Protein AF-A0A519RW90-F1 (afdb_monomer_lite)

Radius of gyration: 11.14 Å; chains: 1; bounding box: 18×19×33 Å

Secondary structure (DSSP, 8-state):
-GGG-TTHHHHHHHHHTS---HHHHHHHTT-S-HHHHHHHHHHHHHHHHHHHH--

Structure (mmCIF, N/CA/C/O backbone):
data_AF-A0A519RW90-F1
#
_entry.id   AF-A0A519RW90-F1
#
loop_
_atom_site.group_PDB
_atom_site.id
_atom_site.type_symbol
_atom_site.label_atom_id
_atom_site.label_alt_id
_atom_site.label_comp_id
_atom_site.label_asym_id
_atom_site.label_entity_id
_atom_site.label_seq_id
_atom_site.pdbx_PDB_ins_code
_atom_site.Cartn_x
_atom_site.Cartn_y
_atom_site.Cartn_z
_atom_site.occupancy
_atom_site.B_iso_or_equiv
_atom_site.auth_seq_id
_atom_site.auth_comp_id
_atom_site.auth_asym_id
_atom_site.auth_atom_id
_atom_site.pdbx_PDB_model_num
ATOM 1 N N . LEU A 1 1 ? -8.450 2.479 -10.280 1.00 68.44 1 LEU A N 1
ATOM 2 C CA . LEU A 1 1 ? -7.602 1.629 -9.405 1.00 68.44 1 LEU A CA 1
ATOM 3 C C . LEU A 1 1 ? -7.551 0.168 -9.848 1.00 68.44 1 LEU A C 1
ATOM 5 O O . LEU A 1 1 ? -6.615 -0.516 -9.461 1.00 68.44 1 LEU A O 1
ATOM 9 N N . ASP A 1 2 ? -8.493 -0.305 -10.670 1.00 76.75 2 ASP A N 1
ATOM 10 C CA . ASP A 1 2 ? -8.544 -1.709 -11.103 1.00 76.75 2 ASP A CA 1
ATOM 11 C C . ASP A 1 2 ? -7.276 -2.210 -11.805 1.00 76.75 2 ASP A C 1
ATOM 13 O O . ASP A 1 2 ? -6.811 -3.310 -11.530 1.00 76.75 2 ASP A O 1
ATOM 17 N N . HIS A 1 3 ? -6.619 -1.357 -12.594 1.00 81.81 3 HIS A N 1
ATOM 18 C CA . HIS A 1 3 ? -5.359 -1.700 -13.265 1.00 81.81 3 HIS A CA 1
ATOM 19 C C . HIS A 1 3 ? -4.157 -1.898 -12.319 1.00 81.81 3 HIS A C 1
ATOM 21 O O . HIS A 1 3 ? -3.110 -2.382 -12.749 1.00 81.81 3 HIS A O 1
ATOM 27 N N . LEU A 1 4 ? -4.268 -1.513 -11.040 1.00 86.81 4 LEU A N 1
ATOM 28 C CA . LEU A 1 4 ? -3.166 -1.620 -10.079 1.00 86.81 4 LEU A CA 1
ATOM 29 C C . LEU A 1 4 ? -2.960 -3.064 -9.584 1.00 86.81 4 LEU A C 1
ATOM 31 O O . LEU A 1 4 ? -1.824 -3.445 -9.290 1.00 86.81 4 LEU A O 1
ATOM 35 N N . GLY A 1 5 ? -4.037 -3.858 -9.544 1.00 90.12 5 GLY A N 1
ATOM 36 C CA . GLY A 1 5 ? -4.054 -5.230 -9.030 1.00 90.12 5 GLY A CA 1
ATOM 37 C C . GLY A 1 5 ? -3.837 -5.341 -7.515 1.00 90.12 5 GLY A C 1
ATOM 38 O O . GLY A 1 5 ? -3.437 -4.386 -6.845 1.00 90.12 5 GLY A O 1
ATOM 39 N N . GLU A 1 6 ? -4.082 -6.532 -6.972 1.00 91.50 6 GLU A N 1
ATOM 40 C CA . GLU A 1 6 ? -3.813 -6.860 -5.568 1.00 91.50 6 GLU A CA 1
ATOM 41 C C . GLU A 1 6 ? -2.348 -7.275 -5.359 1.00 91.50 6 GLU A C 1
ATOM 43 O O . GLU A 1 6 ? -1.730 -7.827 -6.274 1.00 91.50 6 GLU A O 1
ATOM 48 N N . PRO A 1 7 ? -1.748 -6.999 -4.185 1.00 90.75 7 PRO A N 1
ATOM 49 C CA . PRO A 1 7 ? -2.321 -6.341 -2.995 1.00 90.75 7 PRO A CA 1
ATOM 50 C C . PRO A 1 7 ? -2.319 -4.797 -3.054 1.00 90.75 7 PRO A C 1
ATOM 52 O O . PRO A 1 7 ? -2.682 -4.117 -2.096 1.00 90.75 7 PRO A O 1
ATOM 55 N N . CYS A 1 8 ? -1.856 -4.210 -4.159 1.00 93.88 8 CYS A N 1
ATOM 56 C CA . CYS A 1 8 ? -1.611 -2.775 -4.243 1.00 93.88 8 CYS A CA 1
ATOM 57 C C . CYS A 1 8 ? -2.872 -1.912 -4.250 1.00 93.88 8 CYS A C 1
ATOM 59 O O . CYS A 1 8 ? -2.850 -0.819 -3.680 1.00 93.88 8 CYS A O 1
ATOM 61 N N . LYS A 1 9 ? -3.954 -2.373 -4.883 1.00 94.31 9 LYS A N 1
ATOM 62 C CA . LYS A 1 9 ? -5.246 -1.681 -4.881 1.00 94.31 9 LYS A CA 1
ATOM 63 C C . LYS A 1 9 ? -5.767 -1.561 -3.451 1.00 94.31 9 LYS A C 1
ATOM 65 O O . LYS A 1 9 ? -5.984 -0.432 -3.012 1.00 94.31 9 LYS A O 1
ATOM 70 N N . THR A 1 10 ? -5.847 -2.663 -2.710 1.00 94.56 10 THR A N 1
ATOM 71 C CA . THR A 1 10 ? -6.308 -2.643 -1.315 1.00 94.56 10 THR A CA 1
ATOM 72 C C . THR A 1 10 ? -5.434 -1.765 -0.417 1.00 94.56 10 THR A C 1
ATOM 74 O O . THR A 1 10 ? -5.976 -0.917 0.279 1.00 94.56 10 THR A O 1
ATOM 77 N N . ILE A 1 11 ? -4.097 -1.844 -0.492 1.00 94.50 11 ILE A N 1
ATOM 78 C CA . ILE A 1 11 ? -3.208 -0.990 0.330 1.00 94.50 11 ILE A CA 1
ATOM 79 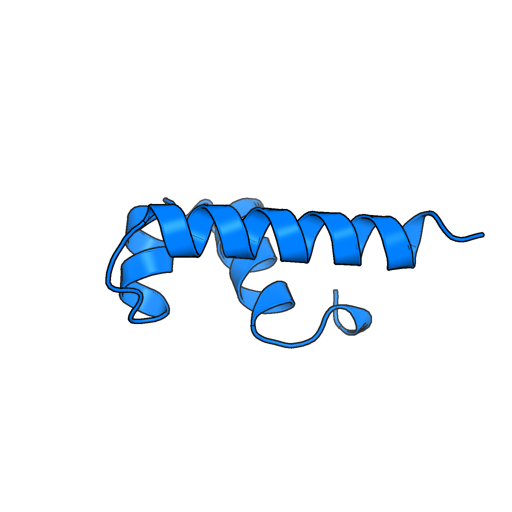C C . ILE A 1 11 ? -3.442 0.508 0.072 1.00 94.50 11 ILE A C 1
ATOM 81 O O . ILE A 1 11 ? -3.470 1.311 1.005 1.00 94.50 11 ILE A O 1
ATOM 85 N N . ILE A 1 12 ? -3.587 0.905 -1.196 1.00 93.69 12 ILE A N 1
ATOM 86 C CA . ILE A 1 12 ? -3.807 2.309 -1.565 1.00 93.69 12 ILE A CA 1
ATOM 87 C C . ILE A 1 12 ? -5.212 2.767 -1.148 1.00 93.69 12 ILE A C 1
ATOM 89 O O . ILE A 1 12 ? -5.350 3.886 -0.658 1.00 93.69 12 ILE A O 1
ATOM 93 N N . GLN A 1 13 ? -6.239 1.922 -1.293 1.00 94.50 13 GLN A N 1
ATOM 94 C CA . GLN A 1 13 ? -7.595 2.240 -0.830 1.00 94.50 13 GLN A CA 1
ATOM 95 C C . GLN A 1 13 ? -7.658 2.358 0.693 1.00 94.50 13 GLN A C 1
ATOM 97 O O . GLN A 1 13 ? -8.174 3.344 1.207 1.00 94.50 13 GLN A O 1
ATOM 102 N N . ASP A 1 14 ? -7.077 1.410 1.417 1.00 95.44 14 ASP A N 1
ATOM 103 C CA . ASP A 1 14 ? -7.071 1.422 2.875 1.00 95.44 14 ASP A CA 1
ATOM 104 C C . ASP A 1 14 ? -6.360 2.660 3.432 1.00 95.44 14 ASP A C 1
ATOM 106 O O . ASP A 1 14 ? -6.858 3.290 4.361 1.00 95.44 14 ASP A O 1
ATOM 110 N N . PHE A 1 15 ? -5.245 3.069 2.821 1.00 94.94 15 PHE A N 1
ATOM 111 C CA . PHE A 1 15 ? -4.503 4.244 3.274 1.00 94.94 15 PHE A CA 1
ATOM 112 C C . PHE A 1 15 ? -5.167 5.574 2.878 1.00 94.94 15 PHE A C 1
ATOM 114 O O . PHE A 1 15 ? -5.259 6.469 3.709 1.00 94.94 15 PHE A O 1
ATOM 121 N N . TYR A 1 16 ? -5.605 5.739 1.623 1.00 93.56 16 TYR A N 1
ATOM 122 C CA . TYR A 1 16 ? -6.084 7.039 1.115 1.00 93.56 16 TYR A CA 1
ATOM 123 C C . TYR A 1 16 ? -7.607 7.219 1.148 1.00 93.56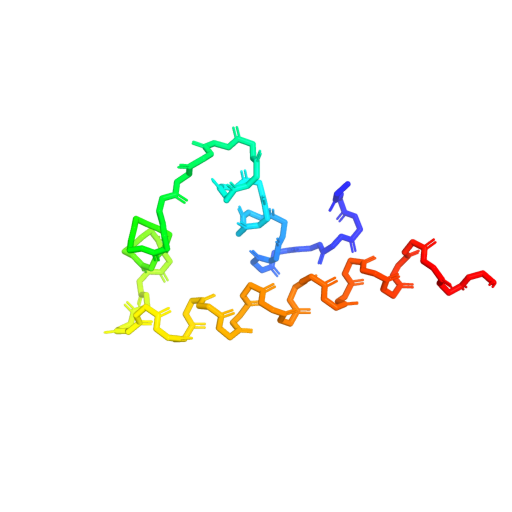 16 TYR A C 1
ATOM 125 O O . TYR A 1 16 ? -8.071 8.354 1.161 1.00 93.56 16 TYR A O 1
ATOM 133 N N . ILE A 1 17 ? -8.385 6.133 1.119 1.00 93.88 17 ILE A N 1
ATOM 134 C CA . ILE A 1 17 ? -9.858 6.178 1.147 1.00 93.88 17 ILE A CA 1
ATOM 135 C C . ILE A 1 17 ? -10.363 5.887 2.558 1.00 93.88 17 ILE A C 1
ATOM 137 O O . ILE A 1 17 ? -11.192 6.630 3.076 1.00 93.88 17 ILE A O 1
ATOM 141 N N . HIS A 1 18 ? -9.852 4.831 3.196 1.00 94.94 18 HIS A N 1
ATOM 142 C CA . HIS A 1 18 ? -10.281 4.440 4.542 1.00 94.94 18 HIS A CA 1
ATOM 143 C C . HIS A 1 18 ? -9.473 5.110 5.665 1.00 94.94 18 HIS A C 1
ATOM 145 O O . HIS A 1 18 ? -9.832 4.953 6.827 1.00 94.94 18 HIS A O 1
ATOM 151 N N . ASN A 1 19 ? -8.418 5.872 5.340 1.00 95.06 19 ASN A N 1
ATOM 152 C CA . ASN A 1 19 ? -7.528 6.538 6.304 1.00 95.06 19 ASN A CA 1
ATOM 153 C C . ASN A 1 19 ? -6.968 5.597 7.390 1.00 95.06 19 ASN A C 1
ATOM 155 O O . ASN A 1 19 ? -6.710 6.027 8.515 1.00 95.06 19 ASN A O 1
ATOM 159 N N . LEU A 1 20 ? -6.774 4.316 7.064 1.00 95.44 20 LEU A N 1
ATOM 160 C CA . LEU A 1 20 ? -6.205 3.348 7.994 1.00 95.44 20 LEU A CA 1
ATOM 161 C C . LEU A 1 20 ? -4.729 3.653 8.251 1.00 95.44 20 LEU A C 1
ATOM 163 O O . LEU A 1 20 ? -3.981 4.055 7.347 1.00 95.44 20 LEU A O 1
ATOM 167 N N . SER A 1 21 ? -4.291 3.431 9.491 1.00 95.44 21 SER A N 1
ATOM 168 C CA . SER A 1 21 ? -2.883 3.580 9.833 1.00 95.44 21 SER A CA 1
ATOM 169 C C . SER A 1 21 ? -2.059 2.469 9.179 1.00 95.44 21 SER A C 1
ATOM 171 O O . SER A 1 21 ? -2.561 1.417 8.775 1.00 95.44 21 SER A O 1
ATOM 173 N N . MET A 1 22 ? -0.745 2.677 9.076 1.00 92.06 22 MET A N 1
ATOM 174 C CA . MET A 1 22 ? 0.115 1.630 8.521 1.00 92.06 22 MET A CA 1
ATOM 175 C C . MET A 1 22 ? 0.220 0.399 9.421 1.00 92.06 22 MET A C 1
ATOM 177 O O . MET A 1 22 ? 0.543 -0.664 8.901 1.00 92.06 22 MET A O 1
ATOM 181 N N . GLN A 1 23 ? -0.074 0.528 10.719 1.00 94.12 23 GLN A N 1
ATOM 182 C CA . GLN A 1 23 ? -0.192 -0.611 11.629 1.00 94.12 23 GLN A CA 1
ATOM 183 C C . GLN A 1 23 ? -1.454 -1.421 11.332 1.00 94.12 23 GLN A C 1
ATOM 185 O O . GLN A 1 23 ? -1.335 -2.622 11.116 1.00 94.12 23 GLN A O 1
ATOM 190 N N . ASP A 1 24 ? -2.612 -0.772 11.177 1.00 95.25 24 ASP A N 1
ATOM 191 C CA . ASP A 1 24 ? -3.867 -1.465 10.837 1.00 95.25 24 ASP A CA 1
ATOM 192 C C . ASP A 1 24 ? -3.738 -2.220 9.508 1.00 95.25 24 ASP A C 1
ATOM 194 O O . ASP A 1 24 ? -4.146 -3.371 9.370 1.00 95.25 24 ASP A O 1
ATOM 198 N N . ILE A 1 25 ? -3.111 -1.581 8.516 1.00 94.12 25 ILE A N 1
ATOM 199 C CA . ILE A 1 25 ? -2.838 -2.202 7.216 1.00 94.12 25 ILE A CA 1
ATOM 200 C C . ILE A 1 25 ? -1.825 -3.348 7.373 1.00 94.12 25 ILE A C 1
ATOM 202 O O . ILE A 1 25 ? -1.965 -4.383 6.731 1.00 94.12 25 ILE A O 1
ATOM 206 N N . CYS A 1 26 ? -0.813 -3.204 8.228 1.00 94.19 26 CYS A N 1
ATOM 207 C CA . CYS A 1 26 ? 0.148 -4.269 8.512 1.00 94.19 26 CYS A CA 1
ATOM 208 C C . CYS A 1 26 ? -0.540 -5.510 9.099 1.00 94.19 26 CYS A C 1
ATOM 210 O O . CYS A 1 26 ? -0.331 -6.610 8.586 1.00 94.19 26 CYS A O 1
ATOM 212 N N . GLU A 1 27 ? -1.392 -5.329 10.110 1.00 93.75 27 GLU A N 1
ATOM 213 C CA . GLU A 1 27 ? -2.171 -6.407 10.727 1.00 93.75 27 GLU A CA 1
ATOM 214 C C . GLU A 1 27 ? -3.141 -7.044 9.734 1.00 93.75 27 GLU A C 1
ATOM 216 O O . GLU A 1 27 ? -3.171 -8.267 9.598 1.00 93.75 27 GLU A O 1
ATOM 221 N N . LYS A 1 28 ? -3.866 -6.230 8.959 1.00 92.00 28 LYS A N 1
ATOM 222 C CA . LYS A 1 28 ? -4.819 -6.708 7.948 1.00 92.00 28 LYS A CA 1
ATOM 223 C C . LYS A 1 28 ? -4.171 -7.606 6.893 1.00 92.00 28 LYS A C 1
ATOM 225 O O . LYS A 1 28 ? -4.793 -8.560 6.435 1.00 92.00 28 LYS A O 1
ATOM 230 N N . PHE A 1 29 ? -2.934 -7.308 6.501 1.00 89.75 29 PHE A N 1
ATOM 231 C CA . PHE A 1 29 ? -2.182 -8.094 5.519 1.00 89.75 29 PHE A CA 1
ATOM 232 C C . PHE A 1 29 ? -1.329 -9.211 6.137 1.00 89.75 29 PHE A C 1
ATOM 234 O O . PHE A 1 29 ? -0.683 -9.954 5.397 1.00 89.75 29 PHE A O 1
ATOM 241 N N . GLY A 1 30 ? -1.304 -9.343 7.467 1.00 89.50 30 GLY A N 1
ATOM 242 C CA . GLY A 1 30 ? -0.475 -10.332 8.159 1.00 89.50 30 GLY A CA 1
ATOM 243 C C . GLY A 1 30 ? 1.028 -10.075 8.013 1.00 89.50 30 GLY A C 1
ATOM 244 O O . GLY A 1 30 ? 1.826 -11.013 8.052 1.00 89.50 30 GLY A O 1
ATOM 245 N N . TYR A 1 31 ? 1.436 -8.820 7.807 1.00 88.56 31 TYR A N 1
ATOM 246 C CA . TYR A 1 31 ? 2.851 -8.466 7.781 1.00 88.56 31 TYR A CA 1
ATOM 247 C C . TYR A 1 31 ? 3.421 -8.473 9.202 1.00 88.56 31 TYR A C 1
ATOM 249 O O . TYR A 1 31 ? 2.834 -7.934 10.134 1.00 88.56 31 TYR A O 1
ATOM 257 N N . THR A 1 32 ? 4.614 -9.043 9.362 1.00 87.94 32 THR A N 1
ATOM 258 C CA . THR A 1 32 ? 5.321 -9.109 10.652 1.00 87.94 32 THR A CA 1
ATOM 259 C C . THR A 1 32 ? 5.872 -7.761 11.111 1.00 87.94 32 THR A C 1
ATOM 261 O O . THR A 1 32 ? 6.154 -7.583 12.291 1.00 87.94 32 THR A O 1
ATOM 264 N N . ASN A 1 33 ? 6.065 -6.817 10.186 1.00 89.19 33 ASN A N 1
ATOM 265 C CA . ASN A 1 33 ? 6.567 -5.481 10.482 1.00 89.19 33 ASN A CA 1
ATOM 266 C C . ASN A 1 33 ? 5.853 -4.434 9.614 1.00 89.19 33 ASN A C 1
ATOM 268 O O . ASN A 1 33 ? 5.736 -4.584 8.395 1.00 89.19 33 ASN A O 1
ATOM 272 N N . THR A 1 34 ? 5.475 -3.325 10.250 1.00 92.50 34 THR A N 1
ATOM 273 C CA . THR A 1 34 ? 4.950 -2.109 9.620 1.00 92.50 34 THR A CA 1
ATOM 274 C C . THR A 1 34 ? 5.875 -1.570 8.520 1.00 92.50 34 THR A C 1
ATOM 276 O O . THR A 1 34 ? 5.394 -1.008 7.536 1.00 92.50 34 THR A O 1
ATOM 279 N N . ASP A 1 35 ? 7.195 -1.751 8.622 1.00 93.00 35 ASP A N 1
ATOM 280 C CA . ASP A 1 35 ? 8.124 -1.322 7.569 1.00 93.00 35 ASP A CA 1
ATOM 281 C C . ASP A 1 35 ? 7.914 -2.083 6.260 1.00 93.00 35 ASP A C 1
ATOM 283 O O . ASP A 1 35 ? 7.930 -1.466 5.195 1.00 93.00 35 ASP A O 1
ATOM 287 N N . ASN A 1 36 ? 7.591 -3.379 6.316 1.00 90.38 36 ASN A N 1
ATOM 288 C CA . ASN A 1 36 ? 7.251 -4.145 5.115 1.00 90.38 36 ASN A CA 1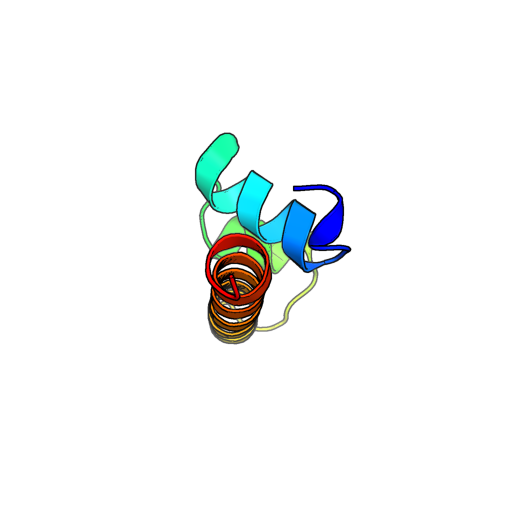
ATOM 289 C C . ASN A 1 36 ? 5.988 -3.578 4.453 1.00 90.38 36 ASN A C 1
ATOM 291 O O . ASN A 1 36 ? 5.957 -3.407 3.232 1.00 90.38 36 ASN A O 1
ATOM 295 N N . ALA A 1 37 ? 4.985 -3.203 5.255 1.00 92.75 37 ALA A N 1
ATOM 296 C CA . ALA A 1 37 ? 3.765 -2.562 4.767 1.00 92.75 37 ALA A CA 1
ATOM 297 C C . ALA A 1 37 ? 4.059 -1.197 4.112 1.00 92.75 37 ALA A C 1
ATOM 299 O O . ALA A 1 37 ? 3.549 -0.902 3.028 1.00 92.75 37 ALA A O 1
ATOM 300 N N . LYS A 1 38 ? 4.943 -0.382 4.708 1.00 93.88 38 LYS A N 1
ATOM 301 C CA . LYS A 1 38 ? 5.386 0.905 4.138 1.00 93.88 38 LYS A CA 1
ATOM 302 C C . LYS A 1 38 ? 6.142 0.716 2.823 1.00 93.88 38 LYS A C 1
ATOM 304 O O . LYS A 1 38 ? 5.851 1.414 1.848 1.00 93.88 38 LYS A O 1
ATOM 309 N N . THR A 1 39 ? 7.081 -0.231 2.765 1.00 94.25 39 THR A N 1
ATOM 310 C CA . THR A 1 39 ? 7.821 -0.561 1.539 1.00 94.25 39 THR A CA 1
ATOM 311 C C . THR A 1 39 ? 6.874 -1.047 0.445 1.00 94.25 39 THR A C 1
ATOM 313 O O . THR A 1 39 ? 6.996 -0.619 -0.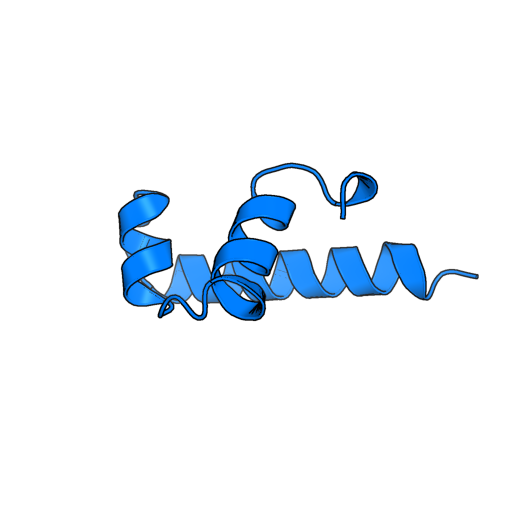705 1.00 94.25 39 THR A O 1
ATOM 316 N N . GLN A 1 40 ? 5.894 -1.886 0.788 1.00 92.94 40 GLN A N 1
ATOM 317 C CA . GLN A 1 40 ? 4.883 -2.344 -0.158 1.00 92.94 40 GLN A CA 1
ATOM 318 C C . GLN A 1 40 ? 4.021 -1.180 -0.659 1.00 92.94 40 GLN A C 1
ATOM 320 O O . GLN A 1 40 ? 3.877 -1.020 -1.871 1.00 92.94 40 GLN A O 1
ATOM 325 N N . LYS A 1 41 ? 3.539 -0.299 0.231 1.00 94.06 41 LYS A N 1
ATOM 326 C CA . LYS A 1 41 ? 2.807 0.920 -0.156 1.00 94.06 41 LYS A CA 1
ATOM 327 C C . LYS A 1 41 ? 3.613 1.768 -1.133 1.00 94.06 41 LYS A C 1
ATOM 329 O O . LYS A 1 41 ? 3.073 2.210 -2.145 1.00 94.06 41 LYS A O 1
ATOM 334 N N . TYR A 1 42 ? 4.903 1.971 -0.865 1.00 95.19 42 TYR A N 1
ATOM 335 C CA . TYR A 1 42 ? 5.778 2.731 -1.755 1.00 95.19 42 TYR A CA 1
ATOM 336 C C . TYR A 1 42 ? 5.862 2.093 -3.148 1.00 95.19 42 TYR A C 1
ATOM 338 O O . TYR A 1 42 ? 5.632 2.779 -4.143 1.00 95.19 42 TYR A O 1
ATOM 346 N N . LYS A 1 43 ? 6.107 0.779 -3.237 1.00 94.12 43 LYS A N 1
ATOM 347 C CA . LYS A 1 43 ? 6.130 0.048 -4.519 1.00 94.12 43 LYS A CA 1
ATOM 348 C C . LYS A 1 43 ? 4.801 0.173 -5.270 1.00 94.12 43 LYS A C 1
ATOM 350 O O . LYS A 1 43 ? 4.792 0.440 -6.471 1.00 94.12 43 LYS A O 1
ATOM 355 N N . CYS A 1 44 ? 3.685 0.043 -4.560 1.00 94.88 44 CYS A N 1
ATOM 356 C CA . CYS A 1 44 ? 2.346 0.197 -5.120 1.00 94.88 44 CYS A CA 1
ATOM 357 C C . CYS A 1 44 ? 2.091 1.616 -5.638 1.00 94.88 44 CYS A C 1
ATOM 359 O O . CYS A 1 44 ? 1.539 1.781 -6.723 1.00 94.88 44 CYS A O 1
ATOM 361 N N . LEU A 1 45 ? 2.566 2.640 -4.928 1.00 93.81 45 LEU A N 1
ATOM 362 C CA . LEU A 1 45 ? 2.477 4.030 -5.368 1.00 93.81 45 LEU A CA 1
ATOM 363 C C . LEU A 1 45 ? 3.322 4.290 -6.623 1.00 93.81 45 LEU A C 1
ATOM 365 O O . LEU A 1 45 ? 2.868 4.985 -7.529 1.00 93.81 45 LEU A O 1
ATOM 369 N N . GLN A 1 46 ? 4.525 3.715 -6.719 1.00 94.00 46 GLN A N 1
ATOM 370 C CA . GLN A 1 46 ? 5.342 3.815 -7.935 1.00 94.00 46 GLN A CA 1
ATOM 371 C C . GLN A 1 46 ? 4.668 3.129 -9.126 1.00 94.00 46 GLN A C 1
ATOM 373 O O . GLN A 1 46 ? 4.640 3.683 -10.223 1.00 94.00 46 GLN A O 1
ATOM 378 N N . ARG A 1 47 ? 4.058 1.957 -8.913 1.00 91.81 47 ARG A N 1
ATOM 379 C CA . ARG A 1 47 ? 3.273 1.271 -9.947 1.00 91.81 47 ARG A CA 1
ATOM 380 C C . ARG A 1 47 ? 2.071 2.106 -10.388 1.00 91.81 47 ARG A C 1
ATOM 382 O O . ARG A 1 47 ? 1.822 2.208 -11.584 1.00 91.81 47 ARG A O 1
ATOM 389 N N . LEU A 1 48 ? 1.374 2.739 -9.443 1.00 91.62 48 LEU A N 1
ATOM 390 C CA . LEU A 1 48 ? 0.278 3.660 -9.737 1.00 91.62 48 LEU A CA 1
ATOM 391 C C . LEU A 1 48 ? 0.774 4.815 -10.609 1.00 91.62 48 LEU A C 1
ATOM 393 O O . LEU A 1 48 ? 0.227 5.043 -11.682 1.00 91.62 48 LEU A O 1
ATOM 397 N N . LYS A 1 49 ? 1.859 5.484 -10.206 1.00 91.06 49 LYS A N 1
ATOM 398 C CA . LYS A 1 49 ? 2.467 6.555 -11.004 1.00 91.06 49 LYS A CA 1
ATOM 399 C C . LYS A 1 49 ? 2.818 6.082 -12.412 1.00 91.06 49 LYS A C 1
ATOM 401 O O . LYS A 1 49 ? 2.499 6.765 -13.371 1.00 91.06 49 LYS A O 1
ATOM 406 N N . LYS A 1 50 ? 3.413 4.899 -12.547 1.00 90.62 50 LYS A N 1
ATOM 407 C CA . LYS A 1 50 ? 3.772 4.328 -13.848 1.00 90.62 50 LYS A CA 1
ATOM 408 C C . LYS A 1 50 ? 2.549 4.148 -14.759 1.00 90.62 50 LYS A C 1
ATOM 410 O O . LYS A 1 50 ? 2.615 4.518 -15.919 1.00 90.62 50 LYS A O 1
ATOM 415 N N . ILE A 1 51 ? 1.429 3.649 -14.230 1.00 88.50 51 ILE A N 1
ATOM 416 C CA . ILE A 1 51 ? 0.185 3.457 -15.000 1.00 88.50 51 ILE A CA 1
ATOM 417 C C . ILE A 1 51 ? -0.408 4.794 -15.472 1.00 88.50 51 ILE A C 1
ATOM 419 O O . ILE A 1 51 ? -0.920 4.866 -16.581 1.00 88.50 51 ILE A O 1
ATOM 423 N N . PHE A 1 52 ? -0.350 5.840 -14.644 1.00 85.25 52 PHE A N 1
ATOM 424 C CA . PHE A 1 52 ? -0.980 7.130 -14.952 1.00 85.25 52 PHE A CA 1
ATOM 425 C C . PHE A 1 52 ? -0.075 8.11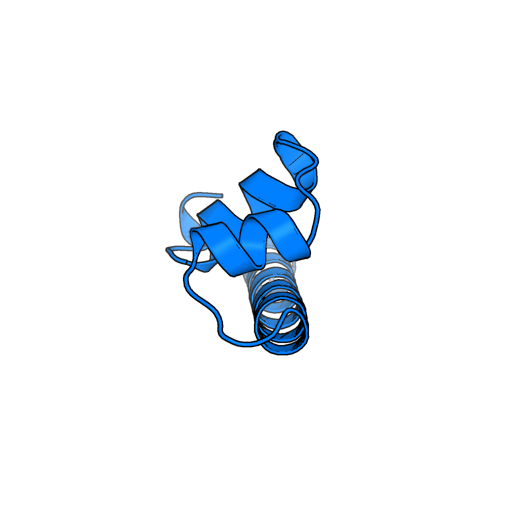8 -15.703 1.00 85.25 52 PHE A C 1
ATOM 427 O O . PHE A 1 52 ? -0.591 8.980 -16.405 1.00 85.25 52 PHE A O 1
ATOM 434 N N . PHE A 1 53 ? 1.249 8.018 -15.552 1.00 84.69 53 PHE A N 1
ATOM 435 C CA . PHE A 1 53 ? 2.212 8.984 -16.097 1.00 84.69 53 PHE A CA 1
ATOM 436 C C . PHE A 1 53 ? 3.125 8.425 -17.202 1.00 84.69 53 PHE A C 1
ATOM 438 O O . PHE A 1 53 ? 3.935 9.183 -17.718 1.00 84.69 53 PHE A O 1
ATOM 445 N N . GLN A 1 54 ? 3.042 7.144 -17.588 1.00 68.62 54 GLN A N 1
ATOM 446 C CA . GLN A 1 54 ? 3.755 6.635 -18.778 1.00 68.62 54 GLN A CA 1
ATOM 447 C C . GLN A 1 54 ? 2.995 6.879 -20.097 1.00 68.62 54 GLN A C 1
ATOM 449 O O . GLN A 1 54 ? 2.876 5.968 -20.916 1.00 68.62 54 GLN A O 1
ATOM 454 N N . HIS A 1 55 ?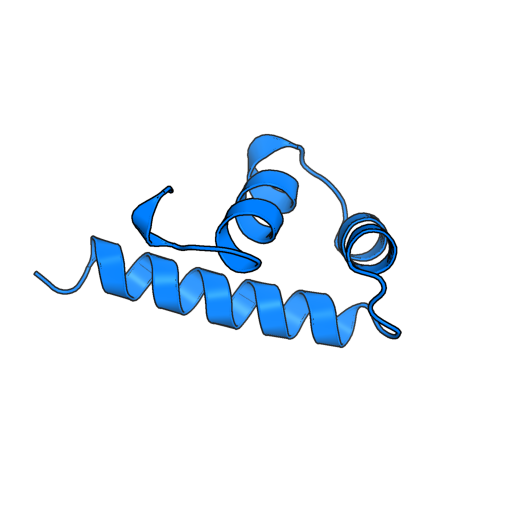 2.498 8.097 -20.312 1.00 52.94 55 HIS A N 1
ATOM 455 C CA . HIS A 1 55 ? 2.114 8.551 -21.651 1.00 52.94 55 HIS A CA 1
ATOM 456 C C . HIS A 1 55 ? 3.254 9.320 -22.307 1.00 52.94 55 HIS A C 1
ATOM 458 O O . HIS A 1 55 ? 3.901 10.120 -21.597 1.00 52.94 55 HIS A O 1
#

Sequence (55 aa):
LDHLGEPCKTIIQDFYIHNLSMQDICEKFGYTNTDNAKTQKYKCLQRLKKIFFQH

Foldseek 3Di:
DVVLDPPLVVLCCCCPVVVDDLVRVCVVVVNPDSVVSVVSNVVSVVSVCCVVPVD

pLDDT: mean 90.39, std 7.62, range [52.94, 95.44]